Protein AF-A0A958JQ89-F1 (afdb_monomer_lite)

Foldseek 3Di:
DQDALVRLLVVLVVLLVCLLPDDLPCVVVNVVSVVVSVVSVVSSCVHAPCVNDDPVSVVVSVVSVVSSVVVVVVCVVVVVVVVVVVVVVVVVVVVVVVCVVVVVVVPDPPDD

Radius of gyration: 24.6 Å; chains: 1; bounding box: 74×25×63 Å

pLDDT: mean 78.89, std 9.02, range [51.91, 88.69]

Structure (mmCIF, N/CA/C/O backbone):
data_AF-A0A958JQ89-F1
#
_entry.id   AF-A0A958JQ89-F1
#
loop_
_atom_site.group_PDB
_atom_site.id
_atom_site.type_symbol
_atom_site.label_atom_id
_atom_site.label_alt_id
_atom_site.label_comp_id
_atom_site.label_asym_id
_atom_site.label_entity_id
_atom_site.label_seq_id
_atom_site.pdbx_PDB_ins_code
_atom_site.Cartn_x
_atom_site.Cartn_y
_atom_site.Cartn_z
_atom_site.occupancy
_atom_site.B_iso_or_equiv
_atom_site.auth_seq_id
_atom_site.auth_comp_id
_atom_site.auth_asym_id
_atom_site.auth_atom_id
_atom_site.pdbx_PDB_model_num
ATOM 1 N N . MET A 1 1 ? -2.188 -11.798 -24.100 1.00 51.91 1 MET A N 1
ATOM 2 C CA . MET A 1 1 ? -0.794 -11.394 -24.383 1.00 51.91 1 MET A CA 1
ATOM 3 C C . MET A 1 1 ? -0.184 -11.040 -23.040 1.00 51.91 1 MET A C 1
ATOM 5 O O . MET A 1 1 ? -0.853 -10.342 -22.291 1.00 51.91 1 MET A O 1
ATOM 9 N N . LYS A 1 2 ? 0.967 -11.611 -22.669 1.00 65.19 2 LYS A N 1
ATOM 10 C CA . LYS A 1 2 ? 1.650 -11.214 -21.427 1.00 65.19 2 LYS A CA 1
ATOM 11 C C . LYS A 1 2 ? 2.199 -9.797 -21.641 1.00 65.19 2 LYS A C 1
ATOM 13 O O . LYS A 1 2 ? 2.745 -9.559 -22.718 1.00 65.19 2 LYS A O 1
ATOM 18 N N . LYS A 1 3 ? 1.982 -8.886 -20.685 1.00 73.56 3 LYS A N 1
ATOM 19 C CA . LYS A 1 3 ? 2.553 -7.529 -20.722 1.00 73.56 3 LYS A CA 1
ATOM 20 C C . LYS A 1 3 ? 4.077 -7.632 -20.798 1.00 73.56 3 LYS A C 1
ATOM 22 O O . LYS A 1 3 ? 4.649 -8.577 -20.252 1.00 73.56 3 LYS A O 1
ATOM 27 N N . SER A 1 4 ? 4.717 -6.714 -21.509 1.00 81.19 4 SER A N 1
ATOM 28 C CA . SER A 1 4 ? 6.181 -6.666 -21.565 1.00 81.19 4 SER A CA 1
ATOM 29 C C . SER A 1 4 ? 6.761 -6.104 -20.260 1.00 81.19 4 SER A C 1
ATOM 31 O O . SER A 1 4 ? 6.069 -5.418 -19.508 1.00 81.19 4 SER A O 1
ATOM 33 N N . ALA A 1 5 ? 8.039 -6.375 -19.981 1.00 76.44 5 ALA A N 1
ATOM 34 C CA . ALA A 1 5 ? 8.712 -5.847 -18.792 1.00 76.44 5 ALA A CA 1
ATOM 35 C C . ALA A 1 5 ? 8.671 -4.307 -18.739 1.00 76.44 5 ALA A C 1
ATOM 37 O O . ALA A 1 5 ? 8.405 -3.735 -17.686 1.00 76.44 5 ALA A O 1
ATOM 38 N N . SER A 1 6 ? 8.845 -3.631 -19.882 1.00 80.00 6 SER A N 1
ATOM 39 C CA . SER A 1 6 ? 8.796 -2.165 -19.943 1.00 80.00 6 SER A CA 1
ATOM 40 C C . SER A 1 6 ? 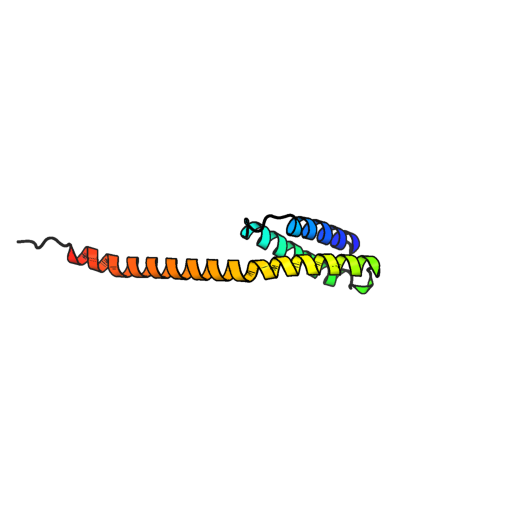7.398 -1.613 -19.656 1.00 80.00 6 SER A C 1
ATOM 42 O O . SER A 1 6 ? 7.270 -0.597 -18.980 1.00 80.00 6 SER A O 1
ATOM 44 N N . GLU A 1 7 ? 6.346 -2.290 -20.130 1.00 84.88 7 GLU A N 1
ATOM 45 C CA . GLU A 1 7 ? 4.955 -1.920 -19.827 1.00 84.88 7 GLU A CA 1
ATOM 46 C C . GLU A 1 7 ? 4.665 -2.046 -18.327 1.00 84.88 7 GLU A C 1
ATOM 48 O O . GLU A 1 7 ? 4.057 -1.152 -17.744 1.00 84.88 7 GLU A O 1
ATOM 53 N N . LEU A 1 8 ? 5.146 -3.118 -17.688 1.00 82.94 8 LEU A N 1
ATOM 54 C CA . LEU A 1 8 ? 4.977 -3.342 -16.250 1.00 82.94 8 LEU A CA 1
ATOM 55 C C . LEU A 1 8 ? 5.752 -2.322 -15.405 1.00 82.94 8 LEU A C 1
ATOM 57 O O . LEU A 1 8 ? 5.246 -1.862 -14.383 1.00 82.94 8 LEU A O 1
ATOM 61 N N . VAL A 1 9 ? 6.958 -1.932 -15.826 1.00 82.44 9 VAL A N 1
ATOM 62 C CA . VAL A 1 9 ? 7.732 -0.871 -15.158 1.00 82.44 9 VAL A CA 1
ATOM 63 C C . VAL A 1 9 ? 7.025 0.474 -15.258 1.00 82.44 9 VAL A C 1
ATOM 65 O O . VAL A 1 9 ? 6.949 1.201 -14.267 1.00 82.44 9 VAL A O 1
ATOM 68 N N . GLN A 1 10 ? 6.496 0.812 -16.434 1.00 86.38 10 GLN A N 1
ATOM 69 C CA . GLN A 1 10 ? 5.758 2.056 -16.617 1.00 86.38 10 GLN A CA 1
ATOM 70 C C . GLN A 1 10 ? 4.486 2.078 -15.760 1.00 86.38 10 GLN A C 1
ATOM 72 O O . GLN A 1 10 ? 4.236 3.049 -15.051 1.00 86.38 10 GLN A O 1
ATOM 77 N N . GLU A 1 11 ? 3.734 0.980 -15.751 1.00 88.19 11 GLU A N 1
ATOM 78 C CA . GLU A 1 11 ? 2.536 0.837 -14.927 1.00 88.19 11 GLU A CA 1
ATOM 79 C C . GLU A 1 11 ? 2.850 0.935 -13.426 1.00 88.19 11 GLU A C 1
ATOM 81 O O . GLU A 1 11 ? 2.128 1.607 -12.691 1.00 88.19 11 GLU A O 1
ATOM 86 N N . LEU A 1 12 ? 3.957 0.346 -12.962 1.00 87.25 12 LEU A N 1
ATOM 87 C CA . LEU A 1 12 ? 4.411 0.486 -11.575 1.00 87.25 12 LEU A CA 1
ATOM 88 C C . LEU A 1 12 ? 4.733 1.932 -11.201 1.00 87.25 12 LEU A C 1
ATOM 90 O O . LEU A 1 12 ? 4.422 2.345 -10.083 1.0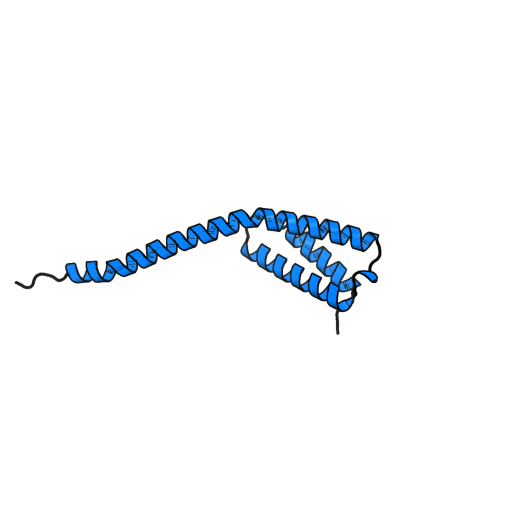0 87.25 12 LEU A O 1
ATOM 94 N N . ARG A 1 13 ? 5.346 2.699 -12.111 1.00 86.38 13 ARG A N 1
ATOM 95 C CA . ARG A 1 13 ? 5.638 4.123 -11.889 1.00 86.38 13 ARG A CA 1
ATOM 96 C C . ARG A 1 13 ? 4.346 4.921 -11.746 1.00 86.38 13 ARG A C 1
ATOM 98 O O . ARG A 1 13 ? 4.178 5.617 -10.750 1.00 86.38 13 ARG A O 1
ATOM 105 N N . GLU A 1 14 ? 3.413 4.754 -12.679 1.00 88.69 14 GLU A N 1
ATOM 106 C CA . GLU A 1 14 ? 2.119 5.447 -12.652 1.00 88.69 14 GLU A CA 1
ATOM 107 C C . GLU A 1 14 ? 1.318 5.108 -11.384 1.00 88.69 14 GLU A C 1
ATOM 109 O O . GLU A 1 14 ? 0.764 5.990 -10.726 1.00 88.69 14 GLU A O 1
ATOM 114 N N . GLN A 1 15 ? 1.296 3.830 -10.995 1.00 88.12 15 GLN A N 1
ATOM 115 C CA . GLN A 1 15 ? 0.617 3.391 -9.776 1.00 88.12 15 GLN A CA 1
ATOM 116 C C . GLN A 1 15 ? 1.276 3.956 -8.517 1.00 88.12 15 GLN A C 1
ATOM 118 O O . GLN A 1 15 ? 0.576 4.363 -7.592 1.00 88.12 15 GLN A O 1
ATOM 123 N N . ALA A 1 16 ? 2.604 4.013 -8.468 1.00 86.62 16 ALA A N 1
ATOM 124 C CA . ALA A 1 16 ? 3.293 4.567 -7.318 1.00 86.62 16 ALA A CA 1
ATOM 125 C C . ALA A 1 16 ? 3.121 6.084 -7.195 1.00 86.62 16 ALA A C 1
ATOM 127 O O . ALA A 1 16 ? 2.882 6.566 -6.092 1.00 86.62 16 ALA A O 1
ATOM 128 N N . GLU A 1 17 ? 3.168 6.833 -8.298 1.00 86.81 17 GLU A N 1
ATOM 129 C CA . GLU A 1 17 ? 2.865 8.269 -8.292 1.00 86.81 17 GLU A CA 1
ATOM 130 C C . GLU A 1 17 ? 1.437 8.535 -7.804 1.00 86.81 17 GLU A C 1
ATOM 132 O O . GLU A 1 17 ? 1.216 9.436 -6.992 1.00 86.81 17 GLU A O 1
ATOM 137 N N . ALA A 1 18 ? 0.473 7.710 -8.227 1.00 86.88 18 ALA A N 1
ATOM 138 C CA . ALA A 1 18 ? -0.899 7.794 -7.740 1.00 86.88 18 ALA A CA 1
ATOM 139 C C . ALA A 1 18 ? -0.992 7.544 -6.222 1.00 86.88 18 ALA A C 1
ATOM 141 O O . ALA A 1 18 ? -1.699 8.276 -5.529 1.00 86.88 18 ALA A O 1
ATOM 142 N N . ILE A 1 19 ? -0.252 6.561 -5.694 1.00 85.94 19 ILE A N 1
ATOM 143 C CA . ILE A 1 19 ? -0.190 6.260 -4.253 1.00 85.94 19 ILE A CA 1
ATOM 144 C C . ILE A 1 19 ? 0.468 7.407 -3.474 1.00 85.94 19 ILE A C 1
ATOM 146 O O . ILE A 1 19 ? -0.032 7.806 -2.423 1.00 85.94 19 ILE A O 1
ATOM 150 N N . ILE A 1 20 ? 1.579 7.948 -3.978 1.00 84.69 20 ILE A N 1
ATOM 151 C CA . ILE A 1 20 ? 2.333 9.032 -3.332 1.00 84.69 20 ILE A CA 1
ATOM 152 C C . ILE A 1 20 ? 1.515 10.331 -3.316 1.00 84.69 20 ILE A C 1
ATOM 154 O O . ILE A 1 20 ? 1.525 11.061 -2.324 1.00 84.69 20 ILE A O 1
ATOM 158 N N . GLY A 1 21 ? 0.779 10.611 -4.394 1.00 82.50 21 GLY A N 1
ATOM 159 C CA . GLY A 1 21 ? -0.087 11.782 -4.512 1.00 82.50 21 GLY A CA 1
ATOM 160 C C . GLY A 1 21 ? -1.425 11.666 -3.776 1.00 82.50 21 GLY A C 1
ATOM 161 O O . GLY A 1 21 ? -2.120 12.674 -3.619 1.00 82.50 21 GLY A O 1
ATOM 162 N N . GLN A 1 22 ? -1.814 10.470 -3.322 1.00 80.69 22 GLN A N 1
ATOM 163 C CA . GLN A 1 22 ? -3.105 10.262 -2.676 1.0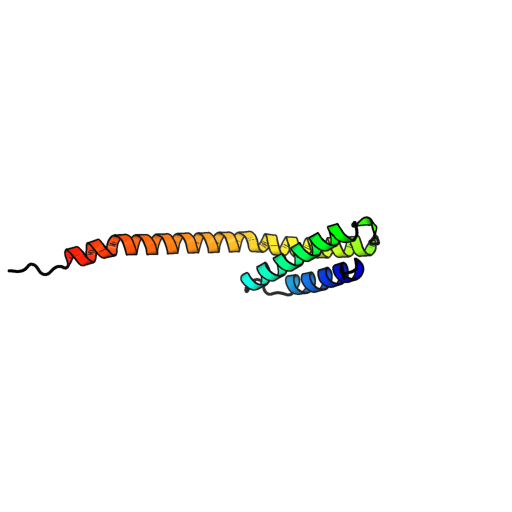0 80.69 22 GLN A CA 1
ATOM 164 C C . GLN A 1 22 ? -3.133 10.832 -1.246 1.00 80.69 22 GLN A C 1
ATOM 166 O O . GLN A 1 22 ? -2.249 10.560 -0.426 1.00 80.69 22 GLN A O 1
ATOM 171 N N . PRO A 1 23 ? -4.183 11.589 -0.877 1.00 71.44 23 PRO A N 1
ATOM 172 C CA . PRO A 1 23 ? -4.351 12.039 0.493 1.00 71.44 23 PRO A CA 1
ATOM 173 C C . PRO A 1 23 ? -4.629 10.840 1.409 1.00 71.44 23 PRO A C 1
ATOM 175 O O . PRO A 1 23 ? -5.616 10.125 1.247 1.00 71.44 23 PRO A O 1
ATOM 178 N N . THR A 1 24 ? -3.823 10.688 2.463 1.00 67.06 24 THR A N 1
ATOM 179 C CA . THR A 1 24 ? -3.913 9.611 3.480 1.00 67.06 24 THR 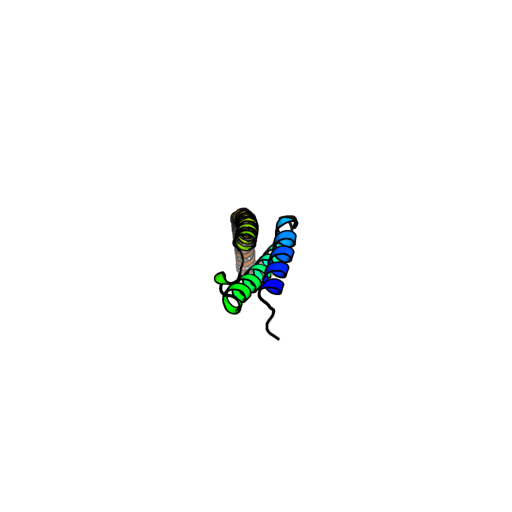A CA 1
ATOM 180 C C . THR A 1 24 ? -5.215 9.596 4.310 1.00 67.06 24 THR A C 1
ATOM 182 O O . THR A 1 24 ? -5.307 8.926 5.343 1.00 67.06 24 THR A O 1
ATOM 185 N N . GLY A 1 25 ? -6.225 10.378 3.921 1.00 66.38 25 GLY A N 1
ATOM 186 C CA . GLY A 1 25 ? -7.571 10.375 4.493 1.00 66.38 25 GLY A CA 1
ATOM 187 C C . GLY A 1 25 ? -8.503 9.325 3.878 1.00 66.38 25 GLY A C 1
ATOM 188 O O . GLY A 1 25 ? -9.468 8.942 4.532 1.00 66.38 25 GLY A O 1
ATOM 189 N N . GLN A 1 26 ? -8.216 8.837 2.666 1.00 71.75 26 GLN A N 1
ATOM 190 C CA . GLN A 1 26 ? -9.013 7.819 1.965 1.00 71.75 26 GLN A CA 1
ATOM 191 C C . GLN A 1 26 ? -8.301 6.466 2.018 1.00 71.75 26 GLN A C 1
ATOM 193 O O . GLN A 1 26 ? -7.643 6.035 1.076 1.00 71.75 26 GLN A O 1
ATOM 198 N N . VAL A 1 27 ? -8.396 5.820 3.178 1.00 75.56 27 VAL A N 1
ATOM 199 C CA . VAL A 1 27 ? -7.628 4.610 3.494 1.00 75.56 27 VAL A CA 1
ATOM 200 C C . VAL A 1 27 ? -8.013 3.423 2.604 1.00 75.56 27 VAL A C 1
ATOM 202 O O . VAL A 1 27 ? -7.128 2.692 2.176 1.00 75.56 27 VAL A O 1
ATOM 205 N N . ASP A 1 28 ? -9.295 3.260 2.271 1.00 78.38 28 ASP A N 1
ATOM 206 C CA . ASP A 1 28 ? -9.756 2.158 1.413 1.00 78.38 28 ASP A CA 1
ATOM 207 C C . ASP A 1 28 ? -9.192 2.269 -0.014 1.00 78.38 28 ASP A C 1
ATOM 209 O O . ASP A 1 28 ? -8.646 1.305 -0.545 1.00 78.38 28 ASP A O 1
ATOM 213 N N . GLU A 1 29 ? -9.237 3.465 -0.612 1.00 81.56 29 GLU A N 1
ATOM 214 C CA . GLU A 1 29 ? -8.683 3.703 -1.953 1.00 81.56 29 GLU A CA 1
ATOM 215 C C . GLU A 1 29 ? -7.160 3.540 -1.984 1.00 81.56 29 GLU A C 1
ATOM 217 O O . GLU A 1 29 ? -6.610 3.021 -2.955 1.00 81.56 29 GLU A O 1
ATOM 222 N N . PHE A 1 30 ? -6.484 3.947 -0.906 1.00 83.44 30 PHE A N 1
ATOM 223 C CA . PHE A 1 30 ? -5.050 3.747 -0.742 1.00 83.44 30 PHE A CA 1
ATOM 224 C C . PHE A 1 30 ? -4.692 2.256 -0.657 1.00 83.44 30 PHE A C 1
ATOM 226 O O . PHE A 1 30 ? -3.748 1.813 -1.308 1.00 83.44 30 PHE A O 1
ATOM 233 N N . LEU A 1 31 ? -5.448 1.464 0.114 1.00 81.94 31 LEU A N 1
ATOM 234 C CA . LEU A 1 31 ? -5.239 0.016 0.228 1.00 81.94 31 LEU A CA 1
ATOM 235 C C . LEU A 1 31 ? -5.466 -0.700 -1.108 1.00 81.94 31 LEU A C 1
ATOM 237 O O . LEU A 1 31 ? -4.671 -1.566 -1.476 1.00 81.94 31 LEU A O 1
ATOM 241 N N . ASP A 1 32 ? -6.499 -0.310 -1.856 1.00 85.94 32 ASP A N 1
ATOM 242 C CA . ASP A 1 32 ? -6.763 -0.839 -3.196 1.00 85.94 32 ASP A CA 1
ATOM 243 C C . ASP A 1 32 ? -5.627 -0.506 -4.174 1.00 85.94 32 ASP A C 1
ATOM 245 O O . ASP A 1 32 ? -5.202 -1.364 -4.954 1.00 85.94 32 ASP A O 1
ATOM 249 N N . ALA A 1 33 ? -5.109 0.725 -4.132 1.00 86.50 33 ALA A N 1
ATOM 250 C CA . ALA A 1 33 ? -3.973 1.136 -4.952 1.00 86.50 33 ALA A CA 1
ATOM 251 C C . ALA A 1 33 ? -2.708 0.334 -4.601 1.00 86.50 33 ALA A C 1
ATOM 253 O O . ALA A 1 33 ? -2.032 -0.175 -5.496 1.00 86.50 33 ALA A O 1
ATOM 254 N N . LEU A 1 34 ? -2.435 0.128 -3.310 1.00 86.38 34 LEU A N 1
ATOM 255 C CA . LEU A 1 34 ? -1.301 -0.669 -2.837 1.00 86.38 34 LEU A CA 1
ATOM 256 C C . LEU A 1 34 ? -1.405 -2.143 -3.235 1.00 86.38 34 LEU A C 1
ATOM 258 O O . LEU A 1 34 ? -0.401 -2.756 -3.596 1.00 86.38 34 LEU A O 1
ATOM 262 N N . ALA A 1 35 ? -2.613 -2.710 -3.211 1.00 86.50 35 ALA A N 1
ATOM 263 C CA . ALA A 1 35 ? -2.855 -4.076 -3.661 1.00 86.50 35 ALA A CA 1
ATOM 264 C C . ALA A 1 35 ? -2.560 -4.237 -5.162 1.00 86.50 35 ALA A C 1
ATOM 266 O O . ALA A 1 35 ? -1.905 -5.203 -5.558 1.00 86.50 35 ALA A O 1
ATOM 267 N N . ARG A 1 36 ? -2.984 -3.273 -5.993 1.00 87.81 36 ARG A N 1
ATOM 268 C CA . ARG A 1 36 ? -2.682 -3.260 -7.438 1.00 87.81 36 ARG A CA 1
ATOM 269 C C . ARG A 1 36 ? -1.186 -3.111 -7.701 1.00 87.81 36 ARG A C 1
ATOM 271 O O . ARG A 1 36 ? -0.641 -3.892 -8.476 1.00 87.81 36 ARG A O 1
ATOM 278 N N . TYR A 1 37 ? -0.529 -2.195 -6.991 1.00 87.81 37 TYR A N 1
ATOM 279 C CA . TYR A 1 37 ? 0.920 -2.001 -7.054 1.00 87.81 37 TYR A CA 1
ATOM 280 C C . TYR A 1 37 ? 1.688 -3.275 -6.691 1.00 87.81 37 TYR A C 1
ATOM 282 O O . TYR A 1 37 ? 2.577 -3.702 -7.426 1.00 87.81 37 TYR A O 1
ATOM 290 N N . SER A 1 38 ? 1.297 -3.947 -5.606 1.00 86.94 38 SER A N 1
ATOM 291 C CA . SER A 1 38 ? 1.910 -5.213 -5.198 1.00 86.94 38 SER A CA 1
ATOM 292 C C . SER A 1 38 ? 1.712 -6.327 -6.229 1.00 86.94 38 SER A C 1
ATOM 294 O O . SER A 1 38 ? 2.628 -7.122 -6.432 1.00 86.94 38 SER A O 1
ATOM 296 N N . ALA A 1 39 ? 0.539 -6.409 -6.863 1.00 85.88 39 ALA A N 1
ATOM 297 C CA . ALA A 1 39 ? 0.269 -7.400 -7.902 1.00 85.88 39 ALA A CA 1
ATOM 298 C C . ALA A 1 39 ? 1.109 -7.134 -9.160 1.00 85.88 39 ALA A C 1
ATOM 300 O O . ALA A 1 39 ? 1.763 -8.042 -9.663 1.00 85.88 39 ALA A O 1
ATOM 301 N N . CYS A 1 40 ? 1.177 -5.877 -9.607 1.00 86.00 40 CYS A N 1
ATOM 302 C CA . CYS A 1 40 ? 1.990 -5.485 -10.758 1.00 86.00 40 CYS A CA 1
ATOM 303 C C . CYS A 1 40 ? 3.488 -5.737 -10.520 1.00 86.00 40 CYS A C 1
ATOM 305 O O . CYS A 1 40 ? 4.215 -6.134 -11.430 1.00 86.00 40 CYS A O 1
ATOM 307 N N . PHE A 1 41 ? 3.957 -5.547 -9.284 1.00 84.31 41 PHE A N 1
ATOM 308 C CA . PHE A 1 41 ? 5.340 -5.834 -8.910 1.00 84.31 41 PHE A CA 1
ATOM 309 C C . PHE A 1 41 ? 5.647 -7.336 -8.931 1.00 84.31 41 PHE A C 1
ATOM 311 O O . PHE A 1 41 ? 6.716 -7.733 -9.393 1.00 84.31 41 PHE A O 1
ATOM 318 N N . ALA A 1 42 ? 4.709 -8.175 -8.481 1.00 85.12 42 ALA A N 1
ATOM 319 C CA . ALA A 1 42 ? 4.836 -9.628 -8.584 1.00 85.12 42 ALA A CA 1
ATOM 320 C C . ALA A 1 42 ? 4.882 -10.081 -10.053 1.00 85.12 42 ALA A C 1
ATOM 322 O O . ALA A 1 42 ? 5.778 -10.834 -10.431 1.00 85.12 42 ALA A O 1
ATOM 323 N N . ASP A 1 43 ? 3.999 -9.541 -10.898 1.00 84.25 43 ASP A N 1
ATOM 324 C CA . ASP A 1 43 ? 3.993 -9.820 -12.338 1.00 84.25 43 ASP A CA 1
ATOM 325 C C . ASP A 1 43 ? 5.328 -9.424 -12.998 1.00 84.25 43 ASP A C 1
ATOM 327 O O . ASP A 1 43 ? 5.858 -10.167 -13.826 1.00 84.25 43 ASP A O 1
ATOM 331 N N . LEU A 1 44 ? 5.923 -8.288 -12.605 1.00 81.31 44 LEU A N 1
ATOM 332 C CA . LEU A 1 44 ? 7.237 -7.861 -13.104 1.00 81.31 44 LEU A CA 1
ATOM 333 C C . LEU A 1 44 ? 8.346 -8.855 -12.726 1.00 81.31 44 LEU A C 1
ATOM 335 O O . LEU A 1 44 ? 9.203 -9.162 -13.564 1.00 81.31 44 LEU A O 1
ATOM 339 N N . GLN A 1 45 ? 8.328 -9.373 -11.493 1.00 79.31 45 GLN A N 1
ATOM 340 C CA . GLN A 1 45 ? 9.284 -10.389 -11.046 1.00 79.31 45 GLN A CA 1
ATOM 341 C C . GLN A 1 45 ? 9.140 -11.697 -11.832 1.00 79.31 45 GLN A C 1
ATOM 343 O O . GLN A 1 45 ? 10.151 -12.311 -12.171 1.00 79.31 45 GLN A O 1
ATOM 348 N N . GLU A 1 46 ? 7.911 -12.102 -12.157 1.00 80.88 46 GLU A N 1
ATOM 349 C CA . GLU A 1 46 ? 7.641 -13.331 -12.909 1.00 80.88 46 GLU A CA 1
ATOM 350 C C . GLU A 1 46 ? 7.983 -13.228 -14.403 1.00 80.88 46 GLU A C 1
ATOM 352 O O . GLU A 1 46 ? 8.411 -14.213 -15.009 1.00 80.88 46 GLU A O 1
ATOM 357 N N . VAL A 1 47 ? 7.764 -12.063 -15.021 1.00 74.38 47 VAL A N 1
ATOM 358 C CA . VAL A 1 47 ? 7.908 -11.881 -16.476 1.00 74.38 47 VAL A CA 1
ATOM 359 C C . VAL A 1 47 ? 9.350 -11.624 -16.897 1.00 74.38 47 VAL A C 1
ATOM 361 O O . VAL A 1 47 ? 9.767 -12.103 -17.952 1.00 74.38 47 VAL A O 1
ATOM 364 N N . SER A 1 48 ? 10.096 -10.857 -16.108 1.00 63.62 48 SER A N 1
ATOM 365 C CA . SER A 1 48 ? 11.333 -10.230 -16.588 1.00 63.62 48 SER A CA 1
ATOM 366 C C . SER A 1 48 ? 12.586 -10.882 -16.014 1.00 63.62 48 SER A C 1
ATOM 368 O O . SER A 1 48 ? 13.598 -10.981 -16.704 1.00 63.62 48 SER A O 1
ATOM 370 N N . GLY A 1 49 ? 12.536 -11.293 -14.740 1.00 63.88 49 GLY A N 1
ATOM 371 C CA . GLY A 1 49 ? 13.728 -11.231 -13.895 1.00 63.88 49 GLY A CA 1
ATOM 372 C C . GLY A 1 49 ? 14.216 -9.777 -13.821 1.00 63.88 49 GLY A C 1
ATOM 373 O O . GLY A 1 49 ? 14.343 -9.093 -14.831 1.00 63.88 49 GLY A O 1
ATOM 374 N N . LEU A 1 50 ? 14.486 -9.245 -12.632 1.00 65.81 50 LEU A N 1
ATOM 375 C CA . LEU A 1 50 ? 14.983 -7.860 -12.505 1.00 65.81 50 LEU A CA 1
ATOM 376 C C . LEU A 1 50 ? 16.277 -7.604 -13.316 1.00 65.81 50 LEU A C 1
ATOM 378 O O . LEU A 1 50 ? 16.628 -6.457 -13.564 1.00 65.81 50 LEU A O 1
ATOM 382 N N . ASP A 1 51 ? 16.931 -8.674 -13.777 1.00 66.62 51 ASP A N 1
ATOM 383 C CA . ASP A 1 51 ? 18.124 -8.706 -14.622 1.00 66.62 51 ASP A CA 1
ATOM 384 C C . ASP A 1 51 ? 17.943 -8.087 -16.022 1.00 66.62 51 ASP A C 1
ATOM 386 O O . ASP A 1 51 ? 18.939 -7.774 -16.673 1.00 66.62 51 ASP A O 1
ATOM 390 N N . SER A 1 52 ? 16.708 -7.923 -16.517 1.00 71.31 52 SER A N 1
ATOM 391 C CA . SER A 1 52 ? 16.456 -7.290 -17.823 1.00 71.31 52 SER A CA 1
ATOM 392 C C . SER A 1 52 ? 16.389 -5.761 -17.771 1.00 71.31 52 SER A C 1
ATOM 394 O O . SER A 1 52 ? 16.275 -5.136 -18.824 1.00 71.31 52 SER A O 1
ATOM 396 N N . LEU A 1 53 ? 16.379 -5.176 -16.571 1.00 75.19 53 LEU A N 1
ATOM 397 C CA . LEU A 1 53 ? 16.310 -3.731 -16.357 1.00 75.19 53 LEU A CA 1
ATOM 398 C C . LEU A 1 53 ? 17.712 -3.144 -16.260 1.00 75.19 53 LEU A C 1
ATOM 400 O O . LEU A 1 53 ? 18.628 -3.777 -15.727 1.00 75.19 53 LEU A O 1
ATOM 404 N N . ASP A 1 54 ? 17.882 -1.922 -16.755 1.00 84.00 54 ASP A N 1
ATOM 405 C CA . ASP A 1 54 ? 19.152 -1.230 -16.579 1.00 84.00 54 ASP A CA 1
ATOM 406 C C . ASP A 1 54 ? 19.327 -0.711 -15.134 1.00 84.00 54 ASP A C 1
ATOM 408 O O . ASP A 1 54 ? 18.397 -0.660 -14.322 1.00 84.00 54 ASP A O 1
ATOM 412 N N . GLU A 1 55 ? 20.558 -0.339 -14.773 1.00 83.69 55 GLU A N 1
ATOM 413 C CA . GLU A 1 55 ? 20.876 0.118 -13.414 1.00 83.69 55 GLU A CA 1
ATOM 414 C C . GLU A 1 55 ? 20.112 1.400 -13.024 1.00 83.69 55 GLU A C 1
ATOM 416 O O . GLU A 1 55 ? 19.800 1.609 -11.847 1.00 83.69 55 GLU A O 1
ATOM 421 N N . SER A 1 56 ? 19.783 2.251 -14.002 1.00 85.06 56 SER A N 1
ATOM 422 C CA . SER A 1 56 ? 19.015 3.479 -13.784 1.00 85.06 56 SER A CA 1
ATOM 423 C C . SER A 1 56 ? 17.560 3.155 -13.458 1.00 85.06 56 SER A C 1
ATOM 425 O O . SER A 1 56 ? 17.013 3.672 -12.485 1.00 85.06 56 SER A O 1
ATOM 427 N N . GLU A 1 57 ? 16.941 2.266 -14.229 1.00 81.31 57 GLU A N 1
ATOM 428 C CA . GLU A 1 57 ? 15.577 1.792 -14.032 1.00 81.31 57 GLU A CA 1
ATOM 429 C C . GLU A 1 57 ? 15.425 1.094 -12.684 1.00 81.31 57 GLU A C 1
ATOM 431 O O . GLU A 1 57 ? 14.473 1.379 -11.959 1.00 81.31 57 GLU A O 1
ATOM 436 N N . LEU A 1 58 ? 16.386 0.249 -12.301 1.00 80.94 58 LEU A N 1
ATOM 437 C CA . LEU A 1 58 ? 16.400 -0.403 -10.991 1.00 80.94 58 LEU A CA 1
ATOM 438 C C . LEU A 1 58 ? 16.510 0.606 -9.844 1.00 80.94 58 LEU A C 1
ATOM 440 O O . LEU A 1 58 ? 15.825 0.465 -8.827 1.00 80.94 58 LEU A O 1
ATOM 444 N N . ARG A 1 59 ? 17.352 1.637 -9.989 1.00 84.50 59 ARG A N 1
ATOM 445 C CA . ARG A 1 59 ? 17.507 2.682 -8.968 1.00 84.50 59 ARG A CA 1
ATOM 446 C C . ARG A 1 59 ? 16.237 3.520 -8.816 1.00 84.50 59 ARG A C 1
ATOM 448 O O . ARG A 1 59 ? 15.823 3.782 -7.682 1.00 84.50 59 ARG A O 1
ATOM 455 N N . ASP A 1 60 ? 15.617 3.907 -9.925 1.00 83.94 60 ASP A N 1
ATOM 456 C CA . ASP A 1 60 ? 14.342 4.623 -9.923 1.00 83.94 60 ASP A CA 1
ATOM 457 C C . ASP A 1 60 ? 13.256 3.781 -9.245 1.00 83.94 60 ASP A C 1
ATOM 459 O O . ASP A 1 60 ? 12.608 4.239 -8.302 1.00 83.94 60 ASP A O 1
ATOM 463 N N . LEU A 1 61 ? 13.102 2.521 -9.665 1.00 81.19 61 LEU A N 1
ATOM 464 C CA . LEU A 1 61 ? 12.084 1.616 -9.134 1.00 81.19 61 LEU A CA 1
ATOM 465 C C . LEU A 1 61 ? 12.264 1.384 -7.629 1.00 81.19 61 LEU A C 1
ATOM 467 O O . LEU A 1 61 ? 11.288 1.385 -6.885 1.00 81.19 61 LEU A O 1
ATOM 471 N N . ASN A 1 62 ? 13.509 1.250 -7.163 1.00 84.81 62 ASN A N 1
ATOM 472 C CA . ASN A 1 62 ? 13.820 1.111 -5.743 1.00 84.81 62 ASN A CA 1
ATOM 473 C C . ASN A 1 62 ? 13.492 2.380 -4.936 1.00 84.81 62 ASN A C 1
ATOM 475 O O . ASN A 1 62 ? 13.003 2.288 -3.808 1.00 84.81 62 ASN A O 1
ATOM 479 N N . THR A 1 63 ? 13.731 3.563 -5.507 1.00 85.62 63 THR A N 1
ATOM 480 C CA . THR A 1 63 ? 13.398 4.851 -4.873 1.00 85.62 63 THR A CA 1
ATOM 481 C C . THR A 1 63 ? 11.891 4.966 -4.680 1.00 85.62 63 THR A C 1
ATOM 483 O O . THR A 1 63 ? 11.411 5.139 -3.561 1.00 85.62 63 THR A O 1
ATOM 486 N N . VAL A 1 64 ? 11.146 4.746 -5.760 1.00 82.56 64 VAL A N 1
ATOM 487 C CA . VAL A 1 64 ? 9.685 4.781 -5.776 1.00 82.56 64 VAL A CA 1
ATOM 488 C C . VAL A 1 64 ? 9.092 3.734 -4.823 1.00 82.56 64 VAL A C 1
ATOM 490 O O . VAL A 1 64 ? 8.205 4.036 -4.024 1.00 82.56 64 VAL A O 1
ATOM 493 N N . HIS A 1 65 ? 9.622 2.509 -4.832 1.00 85.38 65 HIS A N 1
ATOM 494 C CA . HIS A 1 65 ? 9.187 1.442 -3.929 1.00 85.38 65 HIS A CA 1
ATOM 495 C C . HIS A 1 65 ? 9.420 1.795 -2.454 1.00 85.38 65 HIS A C 1
ATOM 497 O O . HIS A 1 65 ? 8.570 1.539 -1.599 1.00 85.38 65 HIS A O 1
ATOM 503 N N . SER A 1 66 ? 10.559 2.420 -2.153 1.00 85.50 66 SER A N 1
ATOM 504 C CA . SER A 1 66 ? 10.905 2.857 -0.799 1.00 85.50 66 SER A CA 1
ATOM 505 C C . SER A 1 66 ? 9.954 3.939 -0.284 1.00 85.50 66 SER A C 1
ATOM 507 O O . SER A 1 66 ? 9.567 3.901 0.886 1.00 85.50 66 SER A O 1
ATOM 509 N N . GLU A 1 67 ? 9.537 4.868 -1.145 1.00 86.62 67 GLU A N 1
ATOM 510 C CA . GLU A 1 67 ? 8.555 5.902 -0.803 1.00 86.62 67 GLU A CA 1
ATOM 511 C C . GLU A 1 67 ? 7.167 5.308 -0.540 1.00 86.62 67 GLU A C 1
ATOM 513 O O . GLU A 1 67 ? 6.577 5.573 0.510 1.00 86.62 67 GLU A O 1
ATOM 518 N N . VAL A 1 68 ? 6.682 4.423 -1.419 1.00 85.38 68 VAL A N 1
ATOM 519 C CA . VAL A 1 68 ? 5.410 3.704 -1.218 1.00 85.38 68 VAL A CA 1
ATOM 520 C C . VAL A 1 68 ? 5.421 2.925 0.103 1.00 85.38 68 VAL A C 1
ATOM 522 O O . VAL A 1 68 ? 4.466 3.002 0.881 1.00 85.38 68 VAL A O 1
ATOM 525 N N . LEU A 1 69 ? 6.522 2.233 0.418 1.00 86.94 69 LEU A N 1
ATOM 526 C CA . LEU A 1 69 ? 6.685 1.520 1.688 1.00 86.94 69 LEU A CA 1
ATOM 527 C C . LEU A 1 69 ? 6.690 2.454 2.903 1.00 86.94 69 LEU A C 1
ATOM 529 O O . LEU A 1 69 ? 6.145 2.095 3.950 1.00 86.94 69 LEU A O 1
ATOM 533 N N . ALA A 1 70 ? 7.305 3.632 2.800 1.00 86.75 70 ALA A N 1
ATOM 534 C CA . ALA A 1 70 ? 7.322 4.606 3.885 1.00 86.75 70 ALA A CA 1
ATOM 535 C C . ALA A 1 70 ? 5.905 5.110 4.200 1.00 86.75 70 ALA A C 1
ATOM 537 O O . ALA A 1 70 ? 5.514 5.162 5.369 1.00 86.75 70 ALA A O 1
ATOM 538 N N . ILE A 1 71 ? 5.113 5.405 3.166 1.00 84.75 71 ILE A N 1
ATOM 539 C CA . ILE A 1 71 ? 3.717 5.838 3.312 1.00 84.75 71 ILE A CA 1
ATOM 540 C C . ILE A 1 71 ? 2.860 4.702 3.887 1.00 84.75 71 ILE A C 1
ATOM 542 O O . ILE A 1 71 ? 2.094 4.924 4.827 1.00 84.75 71 ILE A O 1
ATOM 546 N N . ALA A 1 72 ? 3.035 3.471 3.395 1.00 82.12 72 ALA A N 1
ATOM 547 C CA . ALA A 1 72 ? 2.335 2.297 3.916 1.00 82.12 72 ALA A CA 1
ATOM 548 C C . ALA A 1 72 ? 2.607 2.088 5.417 1.00 82.12 72 ALA A C 1
ATOM 550 O O . ALA A 1 72 ? 1.676 1.929 6.208 1.00 82.12 72 ALA A O 1
ATOM 551 N N . LYS A 1 73 ? 3.878 2.174 5.832 1.00 84.31 73 LYS A N 1
ATOM 552 C CA . LYS A 1 73 ? 4.278 2.081 7.246 1.00 84.31 73 LYS A CA 1
ATOM 553 C C . LYS A 1 73 ? 3.703 3.209 8.097 1.00 84.31 73 LYS A C 1
ATOM 555 O O . LYS A 1 73 ? 3.354 2.981 9.249 1.00 84.31 73 LYS A O 1
ATOM 560 N N . ALA A 1 74 ? 3.581 4.417 7.552 1.00 82.88 74 ALA A N 1
ATOM 561 C CA . ALA A 1 74 ? 2.976 5.538 8.269 1.00 82.88 74 ALA A CA 1
ATOM 562 C C . ALA A 1 74 ? 1.465 5.346 8.512 1.00 82.88 74 ALA A C 1
ATOM 564 O O . ALA A 1 74 ? 0.916 5.898 9.468 1.00 82.88 74 ALA A O 1
ATOM 565 N N . LEU A 1 75 ? 0.787 4.559 7.672 1.00 80.00 75 LEU A N 1
ATOM 566 C CA . LEU A 1 75 ? -0.644 4.263 7.786 1.00 80.00 75 LEU A CA 1
ATOM 567 C C . LEU A 1 75 ?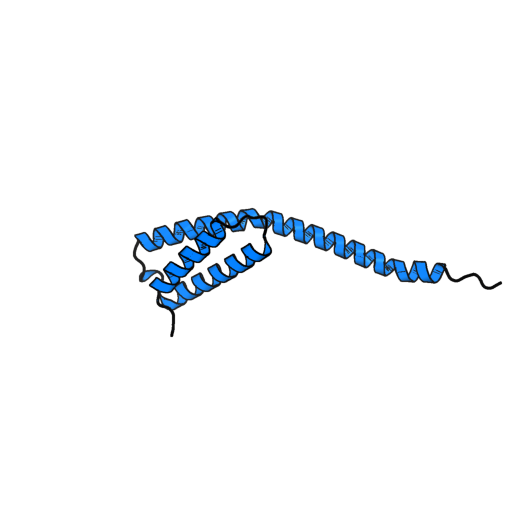 -0.963 3.068 8.694 1.00 80.00 75 LEU A C 1
ATOM 569 O O . LEU A 1 75 ? -2.064 3.008 9.246 1.00 80.00 75 LEU A O 1
ATOM 573 N N . GLU A 1 76 ? -0.011 2.160 8.907 1.00 79.44 76 GLU A N 1
ATOM 574 C CA . GLU A 1 76 ? -0.178 0.964 9.745 1.00 79.44 76 GLU A CA 1
ATOM 575 C C . GLU A 1 76 ? -0.694 1.266 11.175 1.00 79.44 76 GLU A C 1
ATOM 577 O O . GLU A 1 76 ? -1.658 0.621 11.603 1.00 79.44 76 GLU A O 1
ATOM 582 N N . PRO A 1 77 ? -0.169 2.267 11.918 1.00 79.25 77 PRO A N 1
ATOM 583 C CA . PRO A 1 77 ? -0.664 2.575 13.260 1.00 79.25 77 PRO A CA 1
ATOM 584 C C . PRO A 1 77 ? -2.115 3.067 13.251 1.00 79.25 77 PRO A C 1
ATOM 586 O O . PRO A 1 77 ? -2.913 2.640 14.085 1.00 79.25 77 PRO A O 1
ATOM 589 N N . ARG A 1 78 ? -2.475 3.918 12.278 1.00 77.69 78 ARG A N 1
ATOM 590 C CA . ARG A 1 78 ? -3.833 4.473 12.135 1.00 77.69 78 ARG A CA 1
ATOM 591 C C . ARG A 1 78 ? -4.851 3.367 11.858 1.00 77.69 78 ARG A C 1
ATOM 593 O O . ARG A 1 78 ? -5.871 3.287 12.532 1.00 77.69 78 ARG A O 1
ATOM 600 N N . LEU A 1 79 ? -4.522 2.457 10.942 1.00 75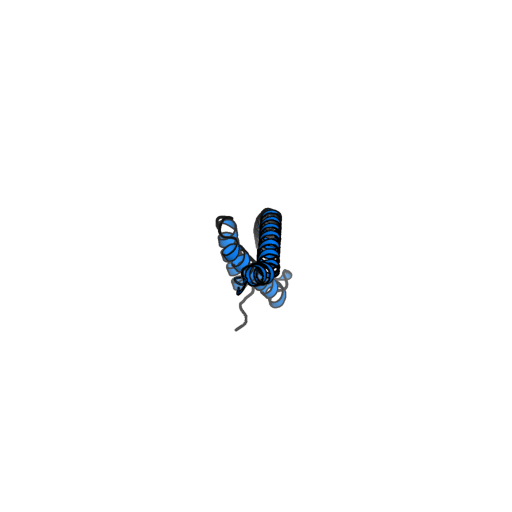.56 79 LEU A N 1
ATOM 601 C CA . LEU A 1 79 ? -5.332 1.274 10.638 1.00 75.56 79 LEU A CA 1
ATOM 602 C C . LEU A 1 79 ? -5.532 0.369 11.863 1.00 75.56 79 LEU A C 1
ATOM 604 O O . LEU A 1 79 ? -6.637 -0.117 12.120 1.00 75.56 79 LEU A O 1
ATOM 608 N N . SER A 1 80 ? -4.470 0.154 12.640 1.00 77.94 80 SER A N 1
ATOM 609 C CA . SER A 1 80 ? -4.524 -0.644 13.868 1.00 77.94 80 SER A CA 1
ATOM 610 C C . SER A 1 80 ? -5.445 -0.016 14.923 1.00 77.94 80 SER A C 1
ATOM 612 O O . SER A 1 80 ? -6.275 -0.708 15.528 1.00 77.94 80 SER A O 1
ATOM 614 N N . GLU A 1 81 ? -5.362 1.304 15.106 1.00 79.44 81 GLU A N 1
ATOM 615 C CA . GLU A 1 81 ? -6.229 2.057 16.017 1.00 79.44 81 GLU A CA 1
ATOM 616 C C . GLU A 1 81 ? -7.699 2.026 15.586 1.00 79.44 81 GLU A C 1
ATOM 618 O O . GLU A 1 81 ? -8.574 1.742 16.415 1.00 79.44 81 GLU A O 1
ATOM 623 N N . ASP A 1 82 ? -7.980 2.233 14.299 1.00 78.88 82 ASP A N 1
ATOM 624 C CA . ASP A 1 82 ? -9.337 2.192 13.749 1.00 78.88 82 ASP A CA 1
ATOM 625 C C . ASP A 1 82 ? -9.978 0.811 13.950 1.00 78.88 82 ASP A C 1
ATOM 627 O O . ASP A 1 82 ? -11.109 0.696 14.445 1.00 78.88 82 ASP A O 1
ATOM 631 N N . MET A 1 83 ? -9.226 -0.261 13.688 1.00 77.94 83 MET A N 1
ATOM 632 C CA . MET A 1 83 ? -9.674 -1.635 13.930 1.00 77.94 83 MET A CA 1
ATOM 633 C C . MET A 1 83 ? -9.913 -1.921 15.415 1.00 77.94 83 MET A C 1
ATOM 635 O O . MET A 1 83 ? -10.895 -2.582 15.779 1.00 77.94 83 MET A O 1
ATOM 639 N N . ALA A 1 84 ? -9.060 -1.410 16.306 1.00 79.75 84 ALA A N 1
ATOM 640 C CA . ALA A 1 84 ? -9.271 -1.518 17.746 1.00 79.75 84 ALA A CA 1
ATOM 641 C C . ALA A 1 84 ? -10.536 -0.758 18.194 1.00 79.75 84 ALA A C 1
ATOM 643 O O . ALA A 1 84 ? -11.308 -1.261 19.021 1.00 79.75 84 ALA A O 1
ATOM 644 N N . GLY A 1 85 ? -10.786 0.422 17.623 1.00 82.12 85 GLY A N 1
ATOM 645 C CA . GLY A 1 85 ? -11.992 1.218 17.843 1.00 82.12 85 GLY A CA 1
ATOM 646 C C . GLY A 1 85 ? -13.264 0.491 17.401 1.00 82.12 85 GLY A C 1
ATOM 647 O O . GLY A 1 85 ? -14.226 0.399 18.172 1.00 82.12 85 GLY A O 1
ATOM 648 N N . LEU A 1 86 ? -13.258 -0.097 16.202 1.00 82.06 86 LEU A N 1
ATOM 649 C CA . LEU A 1 86 ? -14.365 -0.902 15.680 1.00 82.06 86 LEU A CA 1
ATOM 650 C C . LEU A 1 86 ? -14.642 -2.133 16.549 1.00 82.06 86 LEU A C 1
ATOM 652 O O . LEU A 1 86 ? -15.796 -2.382 16.904 1.00 82.06 86 LEU A O 1
ATOM 656 N N . ARG A 1 87 ? -13.602 -2.855 16.989 1.00 80.56 87 ARG A N 1
ATOM 657 C CA . ARG A 1 87 ? -13.750 -3.994 17.916 1.00 80.56 87 ARG A CA 1
ATOM 658 C C . ARG A 1 87 ? -14.418 -3.587 19.231 1.00 80.56 87 ARG A C 1
ATOM 660 O O . ARG A 1 87 ? -15.308 -4.293 19.708 1.00 80.56 87 ARG A O 1
ATOM 667 N N . LYS A 1 88 ? -14.037 -2.441 19.810 1.00 86.25 88 LYS A N 1
ATOM 668 C CA . LYS A 1 88 ? -14.677 -1.910 21.030 1.00 86.25 88 LYS A CA 1
ATOM 669 C C . LYS A 1 88 ? -16.159 -1.597 20.801 1.00 86.25 88 LYS A C 1
ATOM 671 O O . LYS A 1 88 ? -16.989 -2.003 21.615 1.00 86.25 88 LYS A O 1
ATOM 676 N N . LYS A 1 89 ? -16.499 -0.928 19.693 1.00 86.44 89 LYS A N 1
ATOM 677 C CA . LYS A 1 89 ? -17.893 -0.612 19.328 1.00 86.44 89 LYS A CA 1
ATOM 678 C C . LYS A 1 89 ? -18.724 -1.881 19.112 1.00 86.44 89 LYS A C 1
ATOM 680 O O . LYS A 1 89 ? -19.814 -1.987 19.665 1.00 86.44 89 LYS A O 1
ATOM 685 N N . GLY A 1 90 ? -18.186 -2.868 18.395 1.00 81.56 90 GLY A N 1
ATOM 686 C CA . GLY A 1 90 ? -18.839 -4.164 18.187 1.00 81.56 90 GLY A CA 1
ATOM 687 C C . GLY A 1 90 ? -19.109 -4.901 19.501 1.00 81.56 90 GLY A C 1
ATOM 688 O O . GLY A 1 90 ? -20.219 -5.378 19.723 1.00 81.56 90 GLY A O 1
ATOM 689 N N . LYS A 1 91 ? -18.139 -4.912 20.427 1.00 84.62 91 LYS A N 1
ATOM 690 C CA . LYS A 1 91 ? -18.319 -5.496 21.767 1.00 84.62 91 LYS A CA 1
ATOM 691 C C . LYS A 1 91 ? -19.423 -4.794 22.563 1.00 84.62 91 LYS A C 1
ATOM 693 O O . LYS A 1 91 ? -20.213 -5.463 23.224 1.00 84.62 91 LYS A O 1
ATOM 698 N N . ALA A 1 92 ? -19.496 -3.465 22.494 1.00 85.56 92 ALA A N 1
ATOM 699 C CA . ALA A 1 92 ? -20.557 -2.701 23.147 1.00 85.56 92 ALA A CA 1
ATOM 700 C C . ALA A 1 92 ? -21.942 -3.017 22.554 1.00 85.56 92 ALA A C 1
ATOM 702 O O . ALA A 1 92 ? -22.904 -3.189 23.301 1.00 85.56 92 ALA A O 1
ATOM 703 N N . LEU A 1 93 ? -22.031 -3.146 21.227 1.00 87.38 93 LEU A N 1
ATOM 704 C CA . LEU A 1 93 ? -23.271 -3.472 20.523 1.00 87.38 93 LEU A CA 1
ATOM 705 C C . LEU A 1 93 ? -23.759 -4.888 20.865 1.00 87.38 93 LEU A C 1
ATOM 707 O O . LEU A 1 93 ? -24.932 -5.064 21.186 1.00 87.38 93 LEU A O 1
ATOM 711 N N . MET A 1 94 ? -22.856 -5.871 20.906 1.00 84.62 94 MET A N 1
ATOM 712 C CA . MET A 1 94 ? -23.179 -7.230 21.356 1.00 84.62 94 MET A CA 1
ATOM 713 C C . MET A 1 94 ? -23.637 -7.259 22.818 1.00 84.62 94 MET A C 1
ATOM 715 O O . MET A 1 94 ? -24.677 -7.832 23.123 1.00 84.62 94 MET A O 1
ATOM 719 N N . GLY A 1 95 ? -22.940 -6.552 23.714 1.00 82.94 95 GLY A N 1
ATOM 720 C CA . GLY A 1 95 ? -23.369 -6.443 25.112 1.00 82.94 95 GLY A CA 1
ATOM 721 C C . GLY A 1 95 ? -24.751 -5.797 25.265 1.00 82.94 95 GLY A C 1
ATOM 722 O O . GLY A 1 95 ? -25.531 -6.187 26.132 1.00 82.94 95 GLY A O 1
ATOM 723 N N . TYR A 1 96 ? -25.096 -4.838 24.403 1.00 79.12 96 TYR A N 1
ATOM 724 C CA . TYR A 1 96 ? -26.437 -4.258 24.369 1.00 79.12 96 TYR A CA 1
ATOM 725 C C . TYR A 1 96 ? -27.496 -5.274 23.906 1.00 79.12 96 TYR A C 1
ATOM 727 O O . TYR A 1 96 ? -28.548 -5.388 24.542 1.00 79.12 96 TYR A O 1
ATOM 735 N N . LEU A 1 97 ? -27.206 -6.042 22.850 1.00 79.94 97 LEU A N 1
ATOM 736 C CA . LEU A 1 97 ? -28.071 -7.119 22.355 1.00 79.94 97 LEU A CA 1
ATOM 737 C C . LEU A 1 97 ? -28.297 -8.222 23.399 1.00 79.94 97 LEU A C 1
ATOM 739 O O . LEU A 1 97 ? -29.422 -8.693 23.528 1.00 79.94 97 LEU A O 1
ATOM 743 N N . ASP A 1 98 ? -27.297 -8.566 24.211 1.00 80.81 98 ASP A N 1
ATOM 744 C CA . ASP A 1 98 ? -27.435 -9.571 25.278 1.00 80.81 98 ASP A CA 1
ATOM 745 C C . ASP A 1 98 ? -28.361 -9.116 26.423 1.00 80.81 98 ASP A C 1
ATOM 747 O O . ASP A 1 98 ? -29.045 -9.918 27.070 1.00 80.81 98 ASP A O 1
ATOM 751 N N . ILE A 1 99 ? -28.402 -7.809 26.697 1.00 82.31 99 ILE A N 1
ATOM 752 C CA . ILE A 1 99 ? -29.191 -7.226 27.794 1.00 82.31 99 ILE A CA 1
ATOM 753 C C . ILE A 1 99 ? -30.633 -6.922 27.354 1.00 82.31 99 ILE A C 1
ATOM 755 O O . ILE A 1 99 ? -31.551 -6.923 28.184 1.00 82.31 99 ILE A O 1
ATOM 759 N N . LEU A 1 100 ? -30.860 -6.680 26.061 1.00 73.38 100 LEU A N 1
ATOM 760 C CA . LEU A 1 100 ? -32.168 -6.348 25.488 1.00 73.38 100 LEU A CA 1
ATOM 761 C C . LEU A 1 100 ? -33.273 -7.370 25.836 1.00 73.38 100 LEU A C 1
ATOM 763 O O . LEU A 1 100 ? -34.297 -6.946 26.383 1.00 73.38 100 LEU A O 1
ATOM 767 N N . PRO A 1 101 ? -33.095 -8.693 25.640 1.00 73.62 101 PRO A N 1
ATOM 768 C CA . PRO A 1 101 ? -34.096 -9.697 26.004 1.00 73.62 101 PRO A CA 1
ATOM 769 C C . PRO A 1 101 ? -34.467 -9.657 27.489 1.00 73.62 101 PRO A C 1
ATOM 771 O O . PRO A 1 101 ? -35.638 -9.783 27.850 1.00 73.62 101 PRO A O 1
ATOM 774 N N . ARG A 1 102 ? -33.482 -9.410 28.366 1.00 69.00 102 ARG A N 1
ATOM 775 C CA . ARG A 1 102 ? -33.701 -9.323 29.817 1.00 69.00 102 ARG A CA 1
ATOM 776 C C . ARG A 1 102 ? -34.557 -8.108 30.171 1.00 69.00 102 ARG A C 1
ATOM 778 O O . ARG A 1 102 ? -35.515 -8.258 30.929 1.00 69.00 102 ARG A O 1
ATOM 785 N N . ARG A 1 103 ? -34.276 -6.949 29.559 1.00 64.12 103 ARG A N 1
ATOM 786 C CA . ARG A 1 103 ? -35.047 -5.699 29.728 1.00 64.12 103 ARG A CA 1
ATOM 787 C C . ARG A 1 103 ? -36.470 -5.786 29.176 1.00 64.12 103 ARG A C 1
ATOM 789 O O . ARG A 1 103 ? -37.382 -5.185 29.743 1.00 64.12 103 ARG A O 1
ATOM 796 N N . ILE A 1 104 ? -36.666 -6.522 28.084 1.00 67.25 104 ILE A N 1
ATOM 797 C CA . ILE A 1 104 ? -37.993 -6.772 27.508 1.00 67.25 104 ILE A CA 1
ATOM 798 C C . ILE A 1 104 ? -38.789 -7.716 28.421 1.00 67.25 104 ILE A C 1
ATOM 800 O O . ILE A 1 104 ? -39.963 -7.463 28.689 1.00 67.25 104 ILE A O 1
ATOM 804 N N . SER A 1 105 ? -38.153 -8.756 28.974 1.00 60.59 105 SER A N 1
ATOM 805 C CA . SER A 1 105 ? -38.825 -9.701 29.877 1.00 60.59 105 SER A CA 1
ATOM 806 C C . SER A 1 105 ? -39.243 -9.067 31.213 1.00 60.59 105 SER A C 1
ATOM 808 O O . SER A 1 105 ? -40.342 -9.332 31.698 1.00 60.59 105 SER A O 1
ATOM 810 N N . SER A 1 106 ? -38.429 -8.159 31.768 1.00 58.62 106 SER A N 1
ATOM 811 C CA . SER A 1 106 ? -38.716 -7.466 33.032 1.00 58.62 106 SER A CA 1
ATOM 812 C C . SER A 1 106 ? -39.807 -6.397 32.916 1.00 58.62 106 SER A C 1
ATOM 814 O O . SER A 1 106 ? -40.268 -5.882 33.930 1.00 58.62 106 SER A O 1
ATOM 816 N N . ARG A 1 107 ? -40.215 -6.038 31.691 1.00 57.78 107 ARG A N 1
ATOM 817 C CA . ARG A 1 107 ? -41.291 -5.075 31.411 1.00 57.78 107 ARG A CA 1
ATOM 818 C C . ARG A 1 107 ? -42.663 -5.718 31.200 1.00 57.78 107 ARG A C 1
ATOM 820 O O . ARG A 1 107 ? -43.603 -4.992 30.878 1.00 57.78 107 ARG A O 1
ATOM 827 N N . ARG A 1 108 ? -42.826 -7.038 31.379 1.00 57.38 108 ARG A N 1
ATOM 828 C CA . ARG A 1 108 ? -44.173 -7.630 31.345 1.00 57.38 108 ARG A CA 1
ATOM 829 C C . ARG A 1 108 ? -45.047 -6.956 32.413 1.00 57.38 108 ARG A C 1
ATOM 831 O O . ARG A 1 108 ? -44.654 -6.958 33.581 1.00 57.38 108 ARG A O 1
ATOM 838 N N . PRO A 1 109 ? -46.212 -6.387 32.047 1.00 55.25 109 PRO A N 1
ATOM 839 C CA . PRO A 1 109 ? -47.123 -5.832 33.029 1.00 55.25 109 PRO A CA 1
ATOM 840 C C . PRO A 1 109 ? -47.532 -6.965 33.963 1.00 55.25 109 PRO A C 1
ATOM 842 O O . PRO A 1 109 ? -47.948 -8.039 33.518 1.00 55.25 109 PRO A O 1
ATOM 845 N N . ARG A 1 110 ? -47.351 -6.735 35.263 1.00 56.47 110 ARG A N 1
ATOM 846 C CA . ARG A 1 110 ? -47.837 -7.612 36.321 1.00 56.47 110 ARG A CA 1
ATOM 847 C C . ARG A 1 110 ? -49.358 -7.668 36.145 1.00 56.47 110 ARG A C 1
ATOM 849 O O . ARG A 1 110 ? -50.038 -6.698 36.456 1.00 56.47 110 ARG A O 1
ATOM 856 N N . LYS A 1 111 ? -49.863 -8.740 35.522 1.00 53.34 111 LYS A N 1
ATOM 857 C CA . LYS A 1 111 ? -51.303 -9.002 35.429 1.00 53.34 111 LYS A CA 1
ATOM 858 C C . LYS A 1 111 ? -51.799 -9.143 36.868 1.00 53.34 111 LYS A C 1
ATOM 860 O O . LYS A 1 111 ? -51.329 -10.038 37.572 1.00 53.34 111 LYS A O 1
ATOM 865 N N . GLY A 1 112 ? -52.612 -8.174 37.290 1.00 56.97 112 GLY A N 1
ATOM 866 C CA . GLY A 1 112 ? -53.434 -8.266 38.493 1.00 56.97 112 GLY A CA 1
ATOM 867 C C . GLY A 1 112 ? -54.493 -9.344 38.355 1.00 56.97 112 GLY A C 1
ATOM 868 O O . GLY A 1 112 ? -54.756 -9.766 37.202 1.00 56.97 112 GLY A O 1
#

Sequence (112 aa):
MKKSASELVQELREQAEAIIGQPTGQVDEFLDALARYSACFADLQEVSGLDSLDESELRDLNTVHSEVLAIAKALEPRLSEDMAGLRKKGKALMGYLDILPRRISSRRPRKG

Secondary structure (DSSP, 8-state):
-PPPHHHHHHHHHHHHHHHHHS-TT-HHHHHHHHHHHHHHHHHHHHHH-GGGS-HHHHHHHHHHHHHHHHHHHHHHHHHHHHHHHHHHHHHHHHHHHHHHHHHHHTTS----